Protein AF-A0A226NKE0-F1 (afdb_monomer)

Foldseek 3Di:
DDDPPDDDDDDCLDPDDQKDWAWADDDVQWTWTWMCNVAVLTFIWIARNVHRDPVPIGTQGDHDPAKRFPDWHAACLFKIWTWIQHVNFTWIWIAGNVRRHTDDTADDDGWDWPDKDGHNHHQKIWTWTDDPLFHIWIWIWRNVDPDTDIDGPDGDDDPPGDSVVDDDDD

Secondary structure (DSSP, 8-state):
-----S------S--S-SS-EEEEEEETTEEEEEE-TT-TT-EEEEEETTS--GGG-EEEEPPPSS-EEEEEEEETTTEEEEEEEETTEEEEEEEETTT--EEEEE---SSEEEEEE--TT-SEEEEEEE-SS-S-EEEEEETTSSS---EEEEE---TT--GGG-----

Sequence (170 aa):
MFDLAGILQWVKLIDNFEAEYEYVTNEGTVFTFKTNRHSPNYRLINIDFSDPEESKWKVLIPEHERDVLEWVACVRSNFLVLCYLHDVKNILQLHDLATGAHLKTFPLEVGSIVGYSGQKKDSEIFYQFTSFLSPGIIYHCDLTKEELEPRVFREVTVKGFDPSVYQTIQ

Radius of gyration: 19.08 Å; Cα contacts (8 Å, |Δi|>4): 334; chains: 1; bounding box: 60×36×52 Å

Structure (mmCIF, N/CA/C/O backbone):
data_AF-A0A226NKE0-F1
#
_entry.id   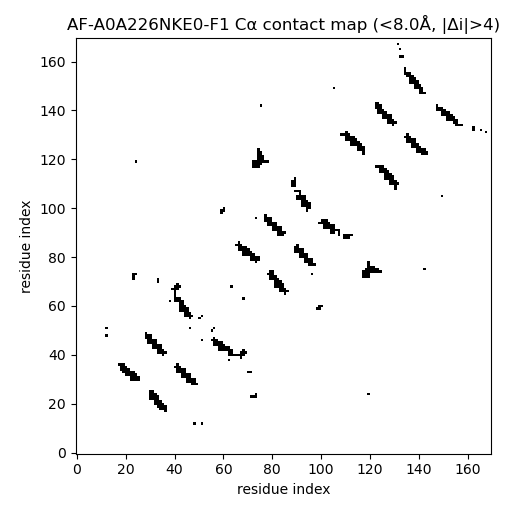AF-A0A226NKE0-F1
#
loop_
_atom_site.group_PDB
_atom_site.id
_atom_site.type_symbol
_atom_site.label_atom_id
_atom_site.label_alt_id
_atom_site.label_comp_id
_atom_site.label_asym_id
_atom_site.label_entity_id
_atom_site.label_seq_id
_atom_site.pdbx_PDB_ins_code
_atom_site.Cartn_x
_atom_site.Cartn_y
_atom_site.Cartn_z
_atom_site.occupancy
_atom_site.B_iso_or_equiv
_atom_site.auth_seq_id
_atom_site.auth_comp_id
_atom_site.auth_asym_id
_atom_site.auth_atom_id
_atom_site.pdbx_PDB_model_num
ATOM 1 N N . MET A 1 1 ? -30.993 -13.451 3.368 1.00 41.91 1 MET A N 1
ATOM 2 C CA . MET A 1 1 ? -31.351 -12.651 2.180 1.00 41.91 1 MET A CA 1
ATOM 3 C C . MET A 1 1 ? -31.879 -11.337 2.727 1.00 41.91 1 MET A C 1
ATOM 5 O O . MET A 1 1 ? -32.933 -11.356 3.343 1.00 41.91 1 MET A O 1
ATOM 9 N N . PHE A 1 2 ? -31.079 -10.270 2.692 1.00 49.91 2 PHE A N 1
ATOM 10 C CA . PHE A 1 2 ? -31.505 -8.971 3.219 1.00 49.91 2 PHE A CA 1
ATOM 11 C C . PHE A 1 2 ? -32.410 -8.319 2.177 1.00 49.91 2 PHE A C 1
ATOM 13 O O . PHE A 1 2 ? -31.993 -8.117 1.038 1.00 49.91 2 PHE A O 1
ATOM 20 N N . ASP A 1 3 ? -33.660 -8.090 2.557 1.00 54.66 3 ASP A N 1
ATOM 21 C CA . ASP A 1 3 ? -34.636 -7.363 1.758 1.00 54.66 3 ASP A CA 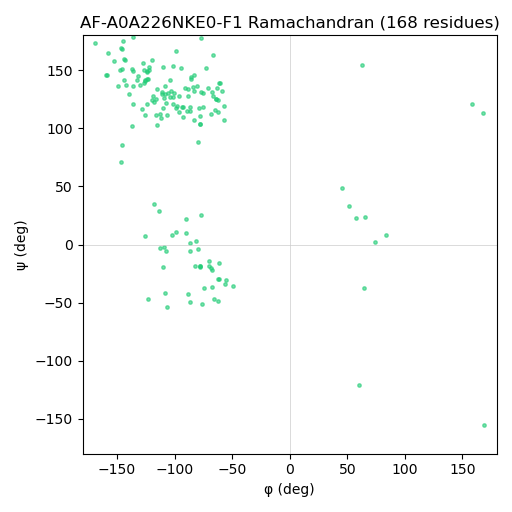1
ATOM 22 C C . ASP A 1 3 ? -34.206 -5.888 1.694 1.00 54.66 3 ASP A C 1
ATOM 24 O O . ASP A 1 3 ? -34.148 -5.205 2.716 1.00 54.66 3 ASP A O 1
ATOM 28 N N . LEU A 1 4 ? -33.814 -5.421 0.506 1.00 64.94 4 LEU A N 1
ATOM 29 C CA . LEU A 1 4 ? -33.332 -4.054 0.255 1.00 64.94 4 LEU A CA 1
ATOM 30 C C . LEU A 1 4 ? -34.479 -3.094 -0.124 1.00 64.94 4 LEU A C 1
ATOM 32 O O . LEU A 1 4 ? -34.242 -2.060 -0.743 1.00 64.94 4 LEU A O 1
ATOM 36 N N . ALA A 1 5 ? -35.728 -3.406 0.229 1.00 66.31 5 ALA A N 1
ATOM 37 C CA . ALA A 1 5 ? -36.909 -2.624 -0.148 1.00 66.31 5 ALA A CA 1
ATOM 38 C C . ALA A 1 5 ? -37.133 -1.313 0.655 1.00 66.31 5 ALA A C 1
ATOM 40 O O . ALA A 1 5 ? -38.261 -0.827 0.732 1.00 66.31 5 ALA A O 1
ATOM 41 N N . GLY A 1 6 ? -36.095 -0.695 1.235 1.00 71.50 6 GLY A N 1
ATOM 42 C CA . GLY A 1 6 ? -36.220 0.526 2.048 1.00 71.50 6 GLY A CA 1
ATOM 43 C C . GLY A 1 6 ? -35.031 1.484 1.938 1.00 71.50 6 GLY A C 1
ATOM 44 O O . GLY A 1 6 ? -33.987 1.147 1.383 1.00 71.50 6 GLY A O 1
ATOM 45 N N . ILE A 1 7 ? -35.185 2.699 2.479 1.00 78.56 7 ILE A N 1
ATOM 46 C CA . ILE A 1 7 ? -34.080 3.662 2.607 1.00 78.56 7 ILE A CA 1
ATOM 47 C C . ILE A 1 7 ? -33.021 3.041 3.524 1.00 78.56 7 ILE A C 1
ATOM 49 O O . ILE A 1 7 ? -33.331 2.659 4.653 1.00 78.56 7 ILE A O 1
ATOM 53 N N . LEU A 1 8 ? -31.778 2.948 3.044 1.00 78.56 8 LEU A N 1
ATOM 54 C CA . LEU A 1 8 ? -30.648 2.491 3.850 1.00 78.56 8 LEU A CA 1
ATOM 55 C C . LEU A 1 8 ? -30.520 3.383 5.093 1.00 78.56 8 LEU A C 1
ATOM 57 O O . LEU A 1 8 ? -30.342 4.597 4.984 1.00 78.56 8 LEU A O 1
ATOM 61 N N . GLN A 1 9 ? -30.641 2.783 6.277 1.00 83.75 9 GLN A N 1
ATOM 62 C CA . GLN A 1 9 ? -30.367 3.473 7.534 1.00 83.75 9 GLN A CA 1
ATOM 63 C C . GLN A 1 9 ? -28.852 3.543 7.729 1.00 83.75 9 GLN A C 1
ATOM 65 O O . GLN A 1 9 ? -28.210 2.548 8.057 1.00 83.75 9 GLN A O 1
ATOM 70 N N . TRP A 1 10 ? -28.282 4.721 7.490 1.00 83.81 10 TRP A N 1
ATOM 71 C CA . TRP A 1 10 ? -26.849 4.962 7.627 1.00 83.81 10 TRP A CA 1
ATOM 72 C C . TRP A 1 10 ? -26.493 5.379 9.052 1.00 83.81 10 TRP A C 1
ATOM 74 O O . TRP A 1 10 ? -27.115 6.280 9.616 1.00 83.81 10 TRP A O 1
ATOM 84 N N . VAL A 1 11 ? -25.438 4.778 9.601 1.00 86.00 11 VAL A N 1
ATOM 85 C CA . VAL A 1 11 ? -24.745 5.324 10.770 1.00 86.00 11 VAL A CA 1
ATOM 86 C C . VAL A 1 11 ? -23.703 6.307 10.259 1.00 86.00 11 VAL A C 1
ATOM 88 O O . VAL A 1 11 ? -22.767 5.933 9.553 1.00 86.00 11 VAL A O 1
ATOM 91 N N . LYS A 1 12 ? -23.886 7.580 10.591 1.00 90.12 12 LYS A N 1
ATOM 92 C CA . LYS A 1 12 ? -22.968 8.643 10.198 1.00 90.12 12 LYS A CA 1
ATOM 93 C C . LYS A 1 12 ? -21.752 8.662 11.123 1.00 90.12 12 LYS A C 1
ATOM 95 O O . LYS A 1 12 ? -21.769 9.343 12.141 1.00 90.12 12 LYS A O 1
ATOM 100 N N . LEU A 1 13 ? -20.723 7.888 10.779 1.00 91.62 13 LEU A N 1
ATOM 101 C CA . LEU A 1 13 ? -19.482 7.833 11.558 1.00 91.62 13 LEU A CA 1
ATOM 102 C C . LEU A 1 13 ? -18.775 9.196 11.593 1.00 91.62 13 LEU A C 1
ATOM 104 O O . LEU A 1 13 ? -18.408 9.677 12.657 1.00 91.62 13 LEU A O 1
ATOM 108 N N . ILE A 1 14 ? -18.631 9.814 10.419 1.00 93.06 14 ILE A N 1
ATOM 109 C CA . ILE A 1 14 ? -18.102 11.164 10.223 1.00 93.06 14 ILE A CA 1
ATOM 110 C C . ILE A 1 14 ? -19.168 11.952 9.455 1.00 93.06 14 ILE A C 1
ATOM 112 O O . ILE A 1 14 ? -19.558 11.542 8.364 1.00 93.06 14 ILE A O 1
ATOM 116 N N . ASP A 1 15 ? -19.659 13.057 10.022 1.00 94.31 15 ASP A N 1
ATOM 117 C CA . ASP A 1 15 ? -20.719 13.905 9.430 1.00 94.31 15 ASP A CA 1
ATOM 118 C C . ASP A 1 15 ? -20.214 15.335 9.155 1.00 94.31 15 ASP A C 1
ATOM 120 O O . ASP A 1 15 ? -20.934 16.315 9.335 1.00 94.31 15 ASP A O 1
ATOM 124 N N . ASN A 1 16 ? -18.938 15.467 8.778 1.00 94.69 16 ASN A N 1
ATOM 125 C CA . ASN A 1 16 ? -18.295 16.735 8.426 1.00 94.69 16 ASN A CA 1
ATOM 126 C C . ASN A 1 16 ? -17.267 16.549 7.289 1.00 94.69 16 ASN A C 1
ATOM 128 O O . ASN A 1 16 ? -17.007 15.429 6.856 1.00 94.69 16 ASN A O 1
ATOM 132 N N . PHE A 1 17 ? -16.692 17.655 6.804 1.00 95.94 17 PHE A N 1
ATOM 133 C CA . PHE A 1 17 ? -15.717 17.685 5.701 1.00 95.94 17 PHE A CA 1
ATOM 134 C C . PHE A 1 17 ? -14.317 18.130 6.156 1.00 95.94 17 PHE A C 1
ATOM 136 O O . PHE A 1 17 ? -13.585 18.762 5.400 1.00 95.94 17 PHE A O 1
ATOM 143 N N . GLU A 1 18 ? -13.951 17.872 7.412 1.00 96.50 18 GLU A N 1
ATOM 144 C CA . GLU A 1 18 ? -12.701 18.396 7.981 1.00 96.50 18 GLU A CA 1
ATOM 145 C C . GLU A 1 18 ? -11.450 17.620 7.540 1.00 96.50 18 GLU A C 1
ATOM 147 O O . GLU A 1 18 ? -10.337 18.123 7.690 1.00 96.50 18 GLU A O 1
ATOM 152 N N . ALA A 1 19 ? -11.617 16.392 7.043 1.00 97.75 19 ALA A N 1
ATOM 153 C CA . ALA A 1 19 ? -10.531 15.524 6.605 1.00 97.75 19 ALA A CA 1
ATOM 154 C C . ALA A 1 19 ? -11.029 14.462 5.615 1.00 97.75 19 ALA A C 1
ATOM 156 O O . ALA A 1 19 ? -12.227 14.200 5.499 1.00 97.75 19 ALA A O 1
ATOM 157 N N . GLU A 1 20 ? -10.086 13.828 4.929 1.00 98.25 20 GLU A N 1
ATOM 158 C CA . GLU A 1 20 ? -10.321 12.651 4.100 1.00 98.25 20 GLU A CA 1
ATOM 159 C C . GLU A 1 20 ? -10.250 11.368 4.938 1.00 98.25 20 GLU A C 1
ATOM 161 O O . GLU A 1 20 ? -9.425 11.255 5.849 1.00 98.25 20 GLU A O 1
ATOM 166 N N . TYR A 1 21 ? -11.094 10.390 4.605 1.00 98.19 21 TYR A N 1
ATOM 167 C CA . TYR A 1 21 ? -11.112 9.062 5.215 1.00 98.19 21 TYR A CA 1
ATOM 168 C C . TYR A 1 21 ? -11.282 8.010 4.118 1.00 98.19 21 TYR A C 1
ATOM 170 O O . TYR A 1 21 ? -12.382 7.797 3.609 1.00 98.19 21 TYR A O 1
ATOM 178 N N . GLU A 1 22 ? -10.189 7.350 3.752 1.00 98.38 22 GLU A N 1
ATOM 179 C CA . GLU A 1 22 ? -10.170 6.305 2.731 1.00 98.38 22 GLU A CA 1
ATOM 180 C C . GLU A 1 22 ? -10.137 4.928 3.406 1.00 98.38 22 GLU A C 1
ATOM 182 O O . GLU A 1 22 ? -9.239 4.635 4.200 1.00 98.38 22 GLU A O 1
ATOM 187 N N . TYR A 1 23 ? -11.140 4.089 3.131 1.00 98.44 23 TYR A N 1
ATOM 188 C CA . TYR A 1 23 ? -11.223 2.736 3.685 1.00 98.44 23 TYR A CA 1
ATOM 189 C C . TYR A 1 23 ? -10.118 1.840 3.120 1.00 98.44 23 TYR A C 1
ATOM 191 O O . TYR A 1 23 ? -9.964 1.738 1.906 1.00 98.44 23 TYR A O 1
ATOM 199 N N . VAL A 1 24 ? -9.416 1.130 4.007 1.00 98.62 24 VAL A N 1
ATOM 200 C CA . VAL A 1 24 ? -8.387 0.150 3.629 1.00 98.62 24 VAL A CA 1
ATOM 201 C C . VAL A 1 24 ? -8.884 -1.280 3.844 1.00 98.62 24 VAL A C 1
ATOM 203 O O . VAL A 1 24 ? -8.804 -2.118 2.947 1.00 98.62 24 VAL A O 1
ATOM 206 N N . THR A 1 25 ? -9.353 -1.591 5.056 1.00 98.69 25 THR A N 1
ATOM 207 C CA . THR A 1 25 ? -9.784 -2.939 5.467 1.00 98.69 25 THR A CA 1
ATOM 208 C C . THR A 1 25 ? -10.513 -2.886 6.812 1.00 98.69 25 THR A C 1
ATOM 210 O O . THR A 1 25 ? -10.550 -1.843 7.463 1.00 98.69 25 THR A O 1
ATOM 213 N N . ASN A 1 26 ? -11.081 -4.006 7.260 1.00 98.38 26 ASN A N 1
ATOM 214 C CA . ASN A 1 26 ? -11.575 -4.164 8.628 1.00 98.38 26 ASN A CA 1
ATOM 215 C C . ASN A 1 26 ? -11.429 -5.602 9.147 1.00 98.38 26 ASN A C 1
ATOM 217 O O . ASN A 1 26 ? -11.530 -6.559 8.377 1.00 98.38 26 ASN A O 1
ATOM 221 N N . GLU A 1 27 ? -11.250 -5.734 10.460 1.00 97.62 27 GLU A N 1
ATOM 222 C CA . GLU A 1 27 ? -11.351 -6.982 11.225 1.00 97.62 27 GLU A CA 1
ATOM 223 C C . GLU A 1 27 ? -12.529 -6.854 12.198 1.00 97.62 27 GLU A C 1
ATOM 225 O O . GLU A 1 27 ? -12.459 -6.147 13.204 1.00 97.62 27 GLU A O 1
ATOM 230 N N . GLY A 1 28 ? -13.659 -7.487 11.869 1.00 96.56 28 GLY A N 1
ATOM 231 C CA . GLY A 1 28 ? -14.900 -7.297 12.624 1.00 96.56 28 GLY A CA 1
ATOM 232 C C . GLY A 1 28 ? -15.349 -5.831 12.613 1.00 96.56 28 GLY A C 1
ATOM 233 O O . GLY A 1 28 ? -15.583 -5.266 11.543 1.00 96.56 28 GLY A O 1
ATOM 234 N N . THR A 1 29 ? -15.471 -5.227 13.798 1.00 97.25 29 THR A N 1
ATOM 235 C CA . THR A 1 29 ? -15.862 -3.818 13.987 1.00 97.25 29 THR A CA 1
ATOM 236 C C . THR A 1 29 ? -14.695 -2.840 13.920 1.00 97.25 29 THR A C 1
ATOM 238 O O . THR A 1 29 ? -14.936 -1.638 13.956 1.00 97.25 29 THR A O 1
ATOM 241 N N . VAL A 1 30 ? -13.450 -3.313 13.815 1.00 98.25 30 VAL A N 1
ATOM 242 C CA . VAL A 1 30 ? -12.267 -2.449 13.758 1.00 98.25 30 VAL A CA 1
ATOM 243 C C . VAL A 1 30 ? -11.924 -2.166 12.302 1.00 98.25 30 VAL A C 1
ATOM 245 O O . VAL A 1 30 ? -11.480 -3.057 11.579 1.00 98.25 30 VAL A O 1
ATOM 248 N N . PHE A 1 31 ? -12.141 -0.927 11.872 1.00 98.62 31 PHE A N 1
ATOM 249 C CA . PHE A 1 31 ? -11.906 -0.467 10.506 1.00 98.62 31 PHE A CA 1
ATOM 250 C C . PHE A 1 31 ? -10.620 0.349 10.429 1.00 98.62 31 PHE A C 1
ATOM 252 O O . PHE A 1 31 ? -10.421 1.271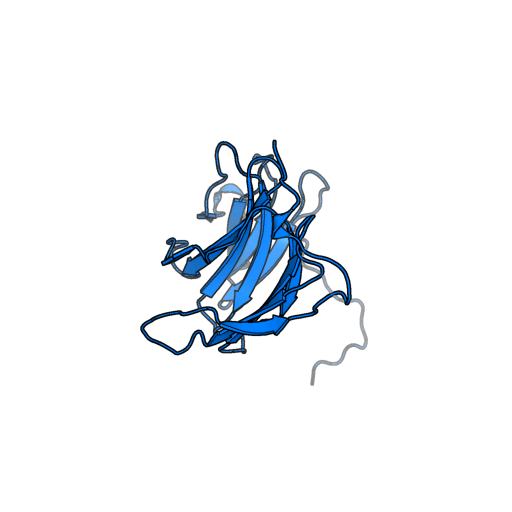 11.220 1.00 98.62 31 PHE A O 1
ATOM 259 N N . THR A 1 32 ? -9.780 0.037 9.446 1.00 98.81 32 THR A N 1
ATOM 260 C CA . THR A 1 32 ? 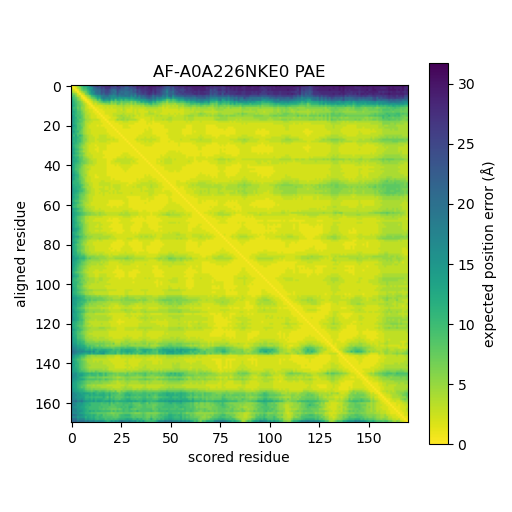-8.547 0.764 9.146 1.00 98.81 32 THR A CA 1
ATOM 261 C C . THR A 1 32 ? -8.798 1.773 8.031 1.00 98.81 32 THR A C 1
ATOM 263 O O . THR A 1 32 ? -9.276 1.407 6.952 1.00 98.81 32 THR A O 1
ATOM 266 N N . PHE A 1 33 ? -8.431 3.030 8.273 1.00 98.81 33 PHE A N 1
ATOM 267 C CA . PHE A 1 33 ? -8.560 4.129 7.319 1.00 98.81 33 PHE A CA 1
ATOM 268 C C . PHE A 1 33 ? -7.228 4.844 7.109 1.00 98.81 33 PHE A C 1
ATOM 270 O O . PHE A 1 33 ? -6.501 5.092 8.074 1.00 98.81 33 PHE A O 1
ATOM 277 N N . LYS A 1 34 ? -6.953 5.248 5.865 1.00 98.81 34 LYS A N 1
ATOM 278 C CA . LYS A 1 34 ? -5.981 6.305 5.568 1.00 98.81 34 LYS A CA 1
ATOM 279 C C . LYS A 1 34 ? -6.674 7.654 5.739 1.00 98.81 34 LYS A C 1
ATOM 281 O O . LYS A 1 34 ? -7.774 7.854 5.231 1.00 98.81 34 LYS A O 1
ATOM 286 N N . THR A 1 35 ? -6.045 8.578 6.456 1.00 98.75 35 THR A N 1
ATOM 287 C CA . THR A 1 35 ? -6.620 9.905 6.709 1.00 98.75 35 THR A CA 1
ATOM 288 C C . THR A 1 35 ? -5.554 10.988 6.776 1.00 98.75 35 THR A C 1
ATOM 290 O O . THR A 1 35 ? -4.431 10.719 7.203 1.00 98.75 35 THR A O 1
ATOM 293 N N . ASN A 1 36 ? -5.927 12.214 6.406 1.00 98.56 36 ASN A N 1
ATOM 294 C CA . ASN A 1 36 ? -5.139 13.428 6.638 1.00 98.56 36 ASN A CA 1
ATOM 295 C C . ASN A 1 36 ? -5.608 14.233 7.867 1.00 98.56 36 ASN A C 1
ATOM 297 O O . ASN A 1 36 ? -5.159 15.360 8.092 1.00 98.56 36 ASN A O 1
ATOM 301 N N . ARG A 1 37 ? -6.499 13.666 8.696 1.00 97.88 37 ARG A N 1
ATOM 302 C CA . ARG A 1 37 ? -6.984 14.287 9.935 1.00 97.88 37 ARG A CA 1
ATOM 303 C C . ARG A 1 37 ? -5.819 14.609 10.872 1.00 97.88 37 ARG A C 1
ATOM 305 O O . ARG A 1 37 ? -5.254 13.706 11.489 1.00 97.88 37 ARG A O 1
ATOM 312 N N . HIS A 1 38 ? -5.500 15.902 10.981 1.00 96.94 38 HIS A N 1
ATOM 313 C CA . HIS A 1 38 ? -4.346 16.437 11.718 1.00 96.94 38 HIS A CA 1
ATOM 314 C C . HIS A 1 38 ? -2.987 15.885 11.259 1.00 96.94 38 HIS A C 1
ATOM 316 O O . HIS A 1 38 ? -2.031 15.922 12.028 1.00 96.94 38 HIS A O 1
ATOM 322 N N . SER A 1 39 ? -2.916 15.398 10.017 1.00 98.06 39 SER A N 1
ATOM 323 C CA . SER A 1 39 ? -1.728 14.767 9.449 1.00 98.06 39 SER A CA 1
ATOM 324 C C . SER A 1 39 ? -1.606 15.063 7.951 1.00 98.06 39 SER A C 1
ATOM 326 O O . SER A 1 39 ? -2.114 14.280 7.146 1.00 98.06 39 SER A O 1
ATOM 328 N N . PRO A 1 40 ? -0.999 16.193 7.541 1.00 98.06 40 PRO A N 1
ATOM 329 C CA . PRO A 1 40 ? -0.876 16.566 6.128 1.00 98.06 40 PRO A CA 1
ATOM 330 C C . PRO A 1 40 ? -0.205 15.506 5.234 1.00 98.06 40 PRO A C 1
ATOM 332 O O . PRO A 1 40 ? -0.573 15.398 4.066 1.00 98.06 40 PRO A O 1
ATOM 335 N N . ASN A 1 41 ? 0.716 14.699 5.765 1.00 98.62 41 ASN A N 1
ATOM 336 C CA . ASN A 1 41 ? 1.386 13.611 5.041 1.00 98.62 41 ASN A CA 1
ATOM 337 C C . ASN A 1 41 ? 0.650 12.262 5.138 1.00 98.62 41 ASN A C 1
ATOM 339 O O . ASN A 1 41 ? 1.168 11.241 4.687 1.00 98.62 41 ASN A O 1
ATOM 343 N N . TYR A 1 42 ? -0.578 12.273 5.664 1.00 98.81 42 TYR A N 1
ATOM 344 C CA . TYR A 1 42 ? -1.444 11.122 5.911 1.00 98.81 42 TYR A CA 1
ATOM 345 C C . TYR A 1 42 ? -0.887 10.114 6.929 1.00 98.81 42 TYR A C 1
ATOM 347 O O . TYR A 1 42 ? 0.310 9.981 7.170 1.00 98.81 42 TYR A O 1
ATOM 355 N N . ARG A 1 43 ? -1.805 9.381 7.556 1.00 98.75 43 ARG A N 1
ATOM 356 C CA . ARG A 1 43 ? -1.518 8.294 8.501 1.00 98.75 43 ARG A CA 1
ATOM 357 C C . ARG A 1 43 ? -2.563 7.191 8.382 1.00 98.75 43 ARG A C 1
ATOM 359 O O . ARG A 1 43 ? -3.624 7.415 7.793 1.00 98.75 43 ARG A O 1
ATOM 366 N N . LEU A 1 44 ? -2.301 6.035 8.992 1.00 98.81 44 LEU A N 1
ATOM 367 C CA . LEU A 1 44 ? -3.316 4.999 9.184 1.00 98.81 44 LEU A CA 1
ATOM 368 C C . LEU A 1 44 ? -3.866 5.023 10.604 1.00 98.81 44 LEU A C 1
ATOM 370 O O . LEU A 1 44 ? -3.114 4.986 11.580 1.00 98.81 44 LEU A O 1
ATOM 374 N N . ILE A 1 45 ? -5.190 5.018 10.708 1.00 98.75 45 ILE A N 1
ATOM 375 C CA . ILE A 1 45 ? -5.914 4.915 11.973 1.00 98.75 45 ILE A CA 1
ATOM 376 C C . ILE A 1 45 ? -6.851 3.712 11.966 1.00 98.75 45 ILE A C 1
ATOM 378 O O . ILE A 1 45 ? -7.351 3.307 10.920 1.00 98.75 45 ILE A O 1
ATOM 382 N N . ASN A 1 46 ? -7.116 3.183 13.153 1.00 98.69 46 ASN A N 1
ATOM 383 C CA . ASN A 1 46 ? -8.152 2.203 13.420 1.00 98.69 46 ASN A CA 1
ATOM 384 C C . ASN A 1 46 ? -9.289 2.862 14.206 1.00 98.69 46 ASN A C 1
ATOM 386 O O . ASN A 1 46 ? -9.050 3.487 15.244 1.00 98.69 46 ASN A O 1
ATOM 390 N N . ILE A 1 47 ? -10.516 2.671 13.726 1.00 98.38 47 ILE A N 1
ATOM 391 C CA . ILE A 1 47 ? -11.756 3.107 14.370 1.00 98.38 47 ILE A CA 1
ATOM 392 C C . ILE A 1 47 ? -12.583 1.861 14.680 1.00 98.38 47 ILE A C 1
ATOM 394 O O . ILE A 1 47 ? -12.894 1.087 13.775 1.00 98.38 47 ILE A O 1
ATOM 398 N N . ASP A 1 48 ? -12.942 1.659 15.946 1.00 97.94 48 ASP A N 1
ATOM 399 C CA . ASP A 1 48 ? -13.881 0.606 16.330 1.00 97.94 48 ASP A CA 1
ATOM 400 C C . ASP A 1 48 ? -15.312 1.133 16.213 1.00 97.94 48 ASP A C 1
ATOM 402 O O . ASP A 1 48 ? -15.696 2.077 16.893 1.00 97.94 48 ASP A O 1
ATOM 406 N N . PHE A 1 49 ? -16.126 0.530 15.353 1.00 96.12 49 PHE A N 1
ATOM 407 C CA . PHE A 1 49 ? -17.508 0.966 15.137 1.00 96.12 49 PHE A CA 1
ATOM 408 C C . PHE A 1 49 ? -18.420 0.663 16.332 1.00 96.12 49 PHE A C 1
ATOM 410 O O . PHE A 1 49 ? -19.515 1.217 16.411 1.00 96.12 49 PHE A O 1
ATOM 417 N N . SER A 1 50 ? -17.983 -0.189 17.265 1.00 95.44 50 SER A N 1
ATOM 418 C CA . SER A 1 50 ? -18.661 -0.367 18.551 1.00 95.44 50 SER A CA 1
ATOM 419 C C . SER A 1 50 ? -18.367 0.765 19.544 1.00 95.44 50 SER A C 1
ATOM 421 O O . SER A 1 50 ? -19.149 0.963 20.473 1.00 95.44 50 SER A O 1
ATOM 423 N N . ASP A 1 51 ? -17.290 1.528 19.327 1.00 95.19 51 ASP A N 1
ATOM 424 C CA . ASP A 1 51 ? -16.889 2.659 20.163 1.00 95.19 51 ASP A CA 1
ATOM 425 C C . ASP A 1 51 ? -16.224 3.784 19.329 1.00 95.19 51 ASP A C 1
ATOM 427 O O . ASP A 1 51 ? -15.005 3.983 19.383 1.00 95.19 51 ASP A O 1
ATOM 431 N N . PRO A 1 52 ? -17.009 4.503 18.501 1.00 95.56 52 PRO A N 1
ATOM 432 C CA . PRO A 1 52 ? -16.493 5.299 17.383 1.00 95.56 52 PRO A CA 1
ATOM 433 C C . PRO A 1 52 ? -15.946 6.686 17.755 1.00 95.56 52 PRO A C 1
ATOM 435 O O . PRO A 1 52 ? -15.574 7.449 16.860 1.00 95.56 52 PRO A O 1
ATOM 438 N N . GLU A 1 53 ? -15.921 7.054 19.036 1.00 95.56 53 GLU A N 1
ATOM 439 C CA . GLU A 1 53 ? -15.488 8.383 19.484 1.00 95.56 53 GLU A CA 1
ATOM 440 C C . GLU A 1 53 ? -14.043 8.692 19.043 1.00 95.56 53 GLU A C 1
ATOM 442 O O . GLU A 1 53 ? -13.139 7.882 19.248 1.00 95.56 53 GLU A O 1
ATOM 447 N N . GLU A 1 54 ? -13.801 9.884 18.474 1.00 92.81 54 GLU A N 1
ATOM 448 C CA . GLU A 1 54 ? -12.484 10.289 17.930 1.00 92.81 54 GLU A CA 1
ATOM 449 C C . GLU A 1 54 ? -11.351 10.191 18.962 1.00 92.81 54 GLU A C 1
ATOM 451 O O . GLU A 1 54 ? -10.235 9.789 18.636 1.00 92.81 54 GLU A O 1
ATOM 456 N N . SER A 1 55 ? -11.649 10.460 20.235 1.00 95.62 55 SER A N 1
ATOM 457 C CA . SER A 1 55 ? -10.705 10.331 21.354 1.00 95.62 55 SER A CA 1
ATOM 458 C C . SER A 1 55 ? -10.188 8.903 21.577 1.00 95.62 55 SER A C 1
ATOM 460 O O . SER A 1 55 ? -9.194 8.722 22.282 1.00 95.62 55 SER A O 1
ATOM 462 N N . LYS A 1 56 ? -10.847 7.893 20.997 1.00 97.12 56 LYS A N 1
ATOM 463 C CA . LYS A 1 56 ? -10.526 6.466 21.140 1.00 97.12 56 LYS A CA 1
ATOM 464 C C . LYS A 1 56 ? -9.906 5.861 19.888 1.00 97.12 56 LYS A C 1
ATOM 466 O O . LYS A 1 56 ? -9.490 4.699 19.917 1.00 97.12 56 LYS A O 1
ATOM 471 N N . TRP A 1 57 ? -9.828 6.624 18.799 1.0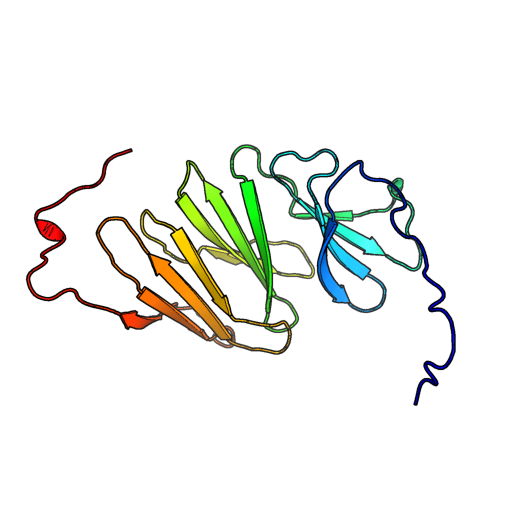0 97.75 57 TRP A N 1
ATOM 472 C CA . TRP A 1 57 ? -9.181 6.169 17.577 1.00 97.75 57 TRP A CA 1
ATOM 473 C C . TRP A 1 57 ? -7.716 5.850 17.847 1.00 97.75 57 TRP A C 1
ATOM 475 O O . TRP A 1 57 ? -7.013 6.567 18.562 1.00 97.75 57 TRP A O 1
ATOM 485 N N . LYS A 1 58 ? -7.240 4.756 17.258 1.00 98.44 58 LYS A N 1
ATOM 486 C CA . LYS A 1 58 ? -5.865 4.295 17.448 1.00 98.44 58 LYS A CA 1
ATOM 487 C C . LYS A 1 58 ? -5.060 4.584 16.201 1.00 98.44 58 LYS A C 1
ATOM 489 O O . LYS A 1 58 ? -5.475 4.224 15.107 1.00 98.44 58 LYS A O 1
ATOM 494 N N . VAL A 1 59 ? -3.892 5.189 16.359 1.00 98.62 59 VAL A N 1
ATOM 495 C CA . VAL A 1 59 ? -2.938 5.328 15.256 1.00 98.62 59 VAL A CA 1
ATOM 496 C C . VAL A 1 59 ? -2.271 3.972 15.033 1.00 98.62 59 VAL A C 1
ATOM 498 O O . VAL A 1 59 ? -1.632 3.454 15.945 1.00 98.62 59 VAL A O 1
ATOM 501 N N . LEU A 1 60 ? -2.456 3.393 13.845 1.00 98.69 60 LEU A N 1
ATOM 502 C CA . LEU A 1 60 ? -1.830 2.130 13.446 1.00 98.69 60 LEU A CA 1
ATOM 503 C C . LEU A 1 60 ? -0.447 2.380 12.841 1.00 98.69 60 LEU A C 1
ATOM 505 O O . LEU A 1 60 ? 0.528 1.759 13.245 1.00 98.69 60 LEU A O 1
ATOM 509 N N . ILE A 1 61 ? -0.368 3.313 11.892 1.00 98.75 61 ILE A N 1
ATOM 510 C CA . ILE A 1 61 ? 0.891 3.778 11.305 1.00 98.75 61 ILE A CA 1
ATOM 511 C C . ILE A 1 61 ? 0.877 5.301 11.404 1.00 98.75 61 ILE A C 1
ATOM 513 O O . ILE A 1 61 ? -0.033 5.917 10.840 1.00 98.75 61 ILE A O 1
ATOM 517 N N . PRO A 1 62 ? 1.810 5.913 12.157 1.00 98.62 62 PRO A N 1
ATOM 518 C CA . PRO A 1 62 ? 1.850 7.356 12.324 1.00 98.62 62 PRO A CA 1
ATOM 519 C C . PRO A 1 62 ? 2.201 8.061 11.015 1.00 98.62 62 PRO A C 1
ATOM 521 O O . PRO A 1 62 ? 2.710 7.462 10.069 1.00 98.62 62 PRO A O 1
ATOM 524 N N . GLU A 1 63 ? 1.922 9.357 10.989 1.00 98.75 63 GLU A N 1
ATOM 525 C CA . GLU A 1 63 ? 2.367 10.233 9.915 1.00 98.75 63 GLU A CA 1
ATOM 526 C C . GLU A 1 63 ? 3.897 10.257 9.842 1.00 98.75 63 GLU A C 1
ATOM 528 O O . GLU A 1 63 ? 4.575 10.313 10.871 1.00 98.75 63 GLU A O 1
ATOM 533 N N . HIS A 1 64 ? 4.434 10.229 8.625 1.00 98.25 64 HIS A N 1
ATOM 534 C CA . HIS A 1 64 ? 5.864 10.369 8.400 1.00 98.25 64 HIS A CA 1
ATOM 535 C C . HIS A 1 64 ? 6.253 11.856 8.312 1.00 98.25 64 HIS A C 1
ATOM 537 O O . HIS A 1 64 ? 5.536 12.667 7.727 1.00 98.25 64 HIS A O 1
ATOM 543 N N . GLU A 1 65 ? 7.415 12.229 8.859 1.00 97.56 65 GLU A N 1
ATOM 544 C CA . GLU A 1 65 ? 7.845 13.638 8.951 1.00 97.56 65 GLU A CA 1
ATOM 545 C C . GLU A 1 65 ? 8.021 14.316 7.582 1.00 97.56 65 GLU A C 1
ATOM 547 O O . GLU A 1 65 ? 7.843 15.525 7.449 1.00 97.56 65 GLU A O 1
ATOM 552 N N . ARG A 1 66 ? 8.386 13.528 6.564 1.00 97.56 66 ARG A N 1
ATOM 553 C CA . ARG A 1 66 ? 8.738 14.013 5.220 1.00 97.56 66 ARG A CA 1
ATOM 554 C C . ARG A 1 66 ? 7.899 13.409 4.089 1.00 97.56 66 ARG A C 1
ATOM 556 O O . ARG A 1 66 ? 7.446 14.138 3.215 1.00 97.56 66 ARG A O 1
ATOM 563 N N . ASP A 1 67 ? 7.730 12.094 4.107 1.00 98.38 67 ASP A N 1
ATOM 564 C CA . ASP A 1 67 ? 7.125 11.332 3.016 1.00 98.38 67 ASP A CA 1
ATOM 565 C C . ASP A 1 67 ? 5.597 11.321 3.100 1.00 98.38 67 ASP A C 1
ATOM 567 O O . ASP A 1 67 ? 5.028 11.082 4.163 1.00 98.38 67 ASP A O 1
ATOM 571 N N . VAL A 1 68 ? 4.930 11.524 1.965 1.00 98.62 68 VAL A N 1
ATOM 572 C CA . VAL A 1 68 ? 3.462 11.516 1.883 1.00 98.62 68 VAL A CA 1
ATOM 573 C C . VAL A 1 68 ? 2.975 10.093 1.632 1.00 98.62 68 VAL A C 1
ATOM 575 O O . VAL A 1 68 ? 3.421 9.459 0.678 1.00 98.62 68 VAL A O 1
ATOM 578 N N . LEU A 1 69 ? 2.046 9.585 2.442 1.00 98.81 69 LEU A N 1
ATOM 579 C CA . LEU A 1 69 ? 1.391 8.299 2.192 1.00 98.81 69 LEU A CA 1
ATOM 580 C C . LEU A 1 69 ? 0.312 8.460 1.109 1.00 98.81 69 LEU A C 1
ATOM 582 O O . LEU A 1 69 ? -0.775 8.973 1.375 1.00 98.81 69 LEU A O 1
ATOM 586 N N . GLU A 1 70 ? 0.601 8.016 -0.115 1.00 98.38 70 GLU A N 1
ATOM 587 C CA . GLU A 1 70 ? -0.290 8.200 -1.267 1.00 98.38 70 GLU A CA 1
ATOM 588 C C . GLU A 1 70 ? -1.472 7.232 -1.236 1.00 98.38 70 GLU A C 1
ATOM 590 O O . GLU A 1 70 ? -2.627 7.650 -1.331 1.00 98.38 70 GLU A O 1
ATOM 595 N N . TRP A 1 71 ? -1.206 5.938 -1.065 1.00 98.62 71 TRP A N 1
ATOM 596 C CA . TRP A 1 71 ? -2.245 4.910 -1.031 1.00 98.62 71 TRP A CA 1
ATOM 597 C C . TRP A 1 71 ? -1.826 3.703 -0.198 1.00 98.62 71 TRP A C 1
ATOM 599 O O . TRP A 1 71 ? -0.638 3.445 0.020 1.00 98.62 71 TRP A O 1
ATOM 609 N N . VAL A 1 72 ? -2.833 2.959 0.265 1.00 98.75 72 VAL A N 1
ATOM 610 C CA . VAL A 1 72 ? -2.662 1.740 1.061 1.00 98.75 72 VAL A CA 1
ATOM 611 C C . VAL A 1 72 ? -3.612 0.662 0.569 1.00 98.75 72 VAL A C 1
ATOM 613 O O . VAL A 1 72 ? -4.792 0.921 0.358 1.00 98.75 72 VAL A O 1
ATOM 616 N N . ALA A 1 73 ? -3.112 -0.562 0.441 1.00 98.69 73 ALA A N 1
ATOM 617 C CA . ALA A 1 73 ? -3.922 -1.728 0.125 1.00 98.69 73 ALA A CA 1
ATOM 618 C C . ALA A 1 73 ? -3.710 -2.840 1.152 1.00 98.69 73 ALA A C 1
ATOM 620 O O . ALA A 1 73 ? -2.589 -3.094 1.585 1.00 98.69 73 ALA A O 1
ATOM 621 N N . CYS A 1 74 ? -4.783 -3.540 1.518 1.00 98.75 74 CYS A N 1
ATOM 622 C CA . CYS A 1 74 ? -4.690 -4.758 2.317 1.00 98.75 74 CYS A CA 1
ATOM 623 C C . CYS A 1 74 ? -4.578 -5.986 1.406 1.00 98.75 74 CYS A C 1
ATOM 625 O O . CYS A 1 74 ? -5.335 -6.116 0.444 1.00 98.75 74 CYS A O 1
ATOM 627 N N . VAL A 1 75 ? -3.660 -6.897 1.730 1.00 98.62 75 VAL A N 1
ATOM 628 C CA . VAL A 1 75 ? -3.390 -8.132 0.983 1.00 98.62 75 VAL A CA 1
ATOM 629 C C . VAL A 1 75 ? -3.027 -9.270 1.937 1.00 98.62 75 VAL A C 1
ATOM 631 O O . VAL A 1 75 ? -2.662 -9.029 3.087 1.00 98.62 75 VAL A O 1
ATOM 634 N N . ARG A 1 76 ? -3.157 -10.524 1.492 1.00 97.50 76 ARG A N 1
ATOM 635 C CA . ARG A 1 76 ? -2.822 -11.734 2.264 1.00 97.50 76 ARG A CA 1
ATOM 636 C C . ARG A 1 76 ? -3.460 -11.767 3.661 1.00 97.50 76 ARG A C 1
ATOM 638 O O . ARG A 1 76 ? -2.907 -12.320 4.597 1.00 97.50 76 ARG A O 1
ATOM 645 N N . SER A 1 77 ? -4.652 -11.198 3.798 1.00 97.31 77 SER A N 1
ATOM 646 C CA . SER A 1 77 ? -5.461 -11.038 5.015 1.00 97.31 77 SER A CA 1
ATOM 647 C C . SER A 1 77 ? -4.855 -10.149 6.100 1.00 97.31 77 SER A C 1
ATOM 649 O O . SER A 1 77 ? -5.597 -9.400 6.726 1.00 97.31 77 SER A O 1
ATOM 651 N N . ASN A 1 78 ? -3.542 -10.200 6.307 1.00 97.44 78 ASN A N 1
ATOM 652 C CA . ASN A 1 78 ? -2.849 -9.572 7.425 1.00 97.44 78 ASN A CA 1
ATOM 653 C C . ASN A 1 78 ? -1.698 -8.645 7.010 1.00 97.44 78 ASN A C 1
ATOM 655 O O . ASN A 1 78 ? -0.980 -8.172 7.885 1.00 97.44 78 ASN A O 1
ATOM 659 N N . PHE A 1 79 ? -1.510 -8.369 5.719 1.00 98.44 79 PHE A N 1
ATOM 660 C CA . PHE A 1 79 ? -0.505 -7.419 5.259 1.00 98.44 79 PHE A CA 1
ATOM 661 C C . PHE A 1 79 ? -1.126 -6.145 4.700 1.00 98.44 79 PHE A C 1
ATOM 663 O O . PHE A 1 79 ? -2.244 -6.128 4.174 1.00 98.44 79 PHE A O 1
ATOM 670 N N . LEU A 1 80 ? -0.350 -5.075 4.804 1.00 98.81 80 LEU A N 1
ATOM 671 C CA . LEU A 1 80 ? -0.605 -3.779 4.210 1.00 98.81 80 LEU A CA 1
ATOM 672 C C . LEU A 1 80 ? 0.531 -3.447 3.245 1.00 98.81 80 LEU A C 1
ATOM 674 O O . LEU A 1 80 ? 1.700 -3.493 3.619 1.00 98.81 80 LEU A O 1
ATOM 678 N N . VAL A 1 81 ? 0.187 -3.098 2.012 1.00 98.81 81 VAL A N 1
ATOM 679 C CA . VAL A 1 81 ? 1.112 -2.506 1.045 1.00 98.81 81 VAL A CA 1
ATOM 680 C C . VAL A 1 81 ? 0.897 -1.001 1.072 1.00 98.81 81 VAL A C 1
ATOM 682 O O . VAL A 1 81 ? -0.214 -0.537 0.819 1.00 98.81 81 VAL A O 1
ATOM 685 N N . LEU A 1 82 ? 1.943 -0.254 1.412 1.00 98.81 82 LEU A N 1
ATOM 686 C CA . LEU A 1 82 ? 1.934 1.202 1.501 1.00 98.81 82 LEU A CA 1
ATOM 687 C C . LEU A 1 82 ? 2.797 1.778 0.383 1.00 98.81 82 LEU A C 1
ATOM 689 O O . LEU A 1 82 ? 3.941 1.354 0.205 1.00 98.81 82 LEU A O 1
ATOM 693 N N . CYS A 1 83 ? 2.269 2.762 -0.337 1.00 98.69 83 CYS A N 1
ATOM 694 C CA . CYS A 1 83 ? 3.042 3.555 -1.283 1.00 98.69 83 CYS A CA 1
ATOM 695 C C . CYS A 1 83 ? 3.219 4.966 -0.747 1.00 98.69 83 CYS A C 1
ATOM 697 O O . CYS A 1 83 ? 2.249 5.700 -0.558 1.00 98.69 83 CYS A O 1
ATOM 699 N N . TYR A 1 84 ? 4.473 5.326 -0.516 1.00 98.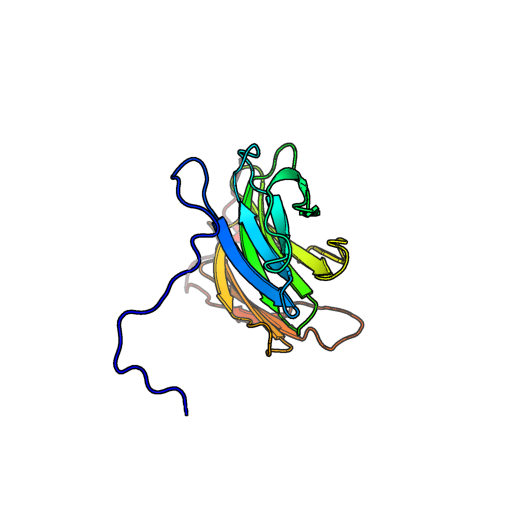75 84 TYR A N 1
ATOM 700 C CA . TYR A 1 84 ? 4.878 6.660 -0.112 1.00 98.75 84 TYR A CA 1
ATOM 701 C C . TYR A 1 84 ? 5.444 7.437 -1.300 1.00 98.75 84 TYR A C 1
ATOM 703 O O . TYR A 1 84 ? 6.010 6.852 -2.227 1.00 98.75 84 TYR A O 1
ATOM 711 N N . LEU A 1 85 ? 5.347 8.761 -1.232 1.00 98.38 85 LEU A N 1
ATOM 712 C CA . LEU A 1 85 ? 6.040 9.702 -2.099 1.00 98.38 85 LEU A CA 1
ATOM 713 C C . LEU A 1 85 ? 7.174 10.369 -1.314 1.00 98.38 85 LEU A C 1
ATOM 715 O O . LEU A 1 85 ? 6.930 11.171 -0.413 1.00 98.38 85 LEU A O 1
ATOM 719 N N . HIS A 1 86 ? 8.412 10.053 -1.682 1.00 97.38 86 HIS A N 1
ATOM 720 C CA . HIS A 1 86 ? 9.630 10.635 -1.123 1.00 97.38 86 HIS A CA 1
ATOM 721 C C . HIS A 1 86 ? 10.329 11.464 -2.194 1.00 97.38 86 HIS A C 1
ATOM 723 O O . HIS A 1 86 ? 10.804 10.908 -3.184 1.00 97.38 86 HIS A O 1
ATOM 729 N N . ASP A 1 87 ? 10.374 12.788 -2.030 1.00 95.00 87 ASP A N 1
ATOM 730 C CA . ASP A 1 87 ? 10.963 13.707 -3.013 1.00 95.00 87 ASP A CA 1
ATOM 731 C C . ASP A 1 87 ? 10.512 13.380 -4.459 1.00 95.00 87 ASP A C 1
ATOM 733 O O . ASP A 1 87 ? 11.324 13.260 -5.372 1.00 95.00 87 ASP A O 1
ATOM 737 N N . VAL A 1 88 ? 9.202 13.198 -4.675 1.00 93.06 88 VAL A N 1
ATOM 738 C CA . VAL A 1 88 ? 8.591 12.882 -5.990 1.00 93.06 88 VAL A CA 1
ATOM 739 C C . VAL A 1 88 ? 8.994 11.502 -6.561 1.00 93.06 88 VAL A C 1
ATOM 741 O O . VAL A 1 88 ? 8.922 11.260 -7.763 1.00 93.06 88 VAL A O 1
ATOM 744 N N . LYS A 1 89 ? 9.401 10.558 -5.705 1.00 94.88 89 LYS A N 1
ATOM 745 C CA . LYS A 1 89 ? 9.678 9.155 -6.064 1.00 94.88 89 LYS A CA 1
ATOM 746 C C . LYS A 1 89 ? 8.846 8.219 -5.211 1.00 94.88 89 LYS A C 1
ATOM 748 O O . LYS A 1 89 ? 8.685 8.467 -4.016 1.00 94.88 89 LYS A O 1
ATOM 753 N N . ASN A 1 90 ? 8.363 7.124 -5.792 1.00 97.81 90 ASN A N 1
ATOM 754 C CA . ASN A 1 90 ? 7.617 6.153 -5.004 1.00 97.81 90 ASN A CA 1
ATOM 755 C C . ASN A 1 90 ? 8.518 5.210 -4.203 1.00 97.81 90 ASN A C 1
ATOM 757 O O . ASN A 1 90 ? 9.485 4.656 -4.721 1.00 97.81 90 ASN A O 1
ATOM 761 N N . ILE A 1 91 ? 8.137 4.990 -2.945 1.00 98.00 91 ILE A N 1
ATOM 762 C CA . ILE A 1 91 ? 8.670 3.945 -2.072 1.00 98.00 91 ILE A CA 1
ATOM 763 C C . ILE A 1 91 ? 7.524 2.989 -1.757 1.00 98.00 91 ILE A C 1
ATOM 765 O O . ILE A 1 91 ? 6.486 3.412 -1.252 1.00 98.00 91 ILE A O 1
ATOM 769 N N . LEU A 1 92 ? 7.718 1.698 -2.028 1.00 98.38 92 LEU A N 1
ATOM 770 C CA . LEU A 1 92 ? 6.717 0.669 -1.766 1.00 98.38 92 LEU A CA 1
ATOM 771 C C . LEU A 1 92 ? 7.140 -0.188 -0.573 1.00 98.38 92 LEU A C 1
ATOM 773 O O . LEU A 1 92 ? 8.207 -0.806 -0.581 1.00 98.38 92 LEU A O 1
ATOM 777 N N . GLN A 1 93 ? 6.303 -0.226 0.457 1.00 98.56 93 GLN A N 1
ATOM 778 C CA . GLN A 1 93 ? 6.575 -0.908 1.718 1.00 98.56 93 GLN A CA 1
ATOM 779 C C . GLN A 1 93 ? 5.502 -1.953 2.016 1.00 98.56 93 GLN A C 1
ATOM 781 O O . GLN A 1 93 ? 4.342 -1.803 1.637 1.00 98.56 93 GLN A O 1
ATOM 786 N N . LEU A 1 94 ? 5.897 -3.010 2.717 1.00 98.62 94 LEU A N 1
ATOM 787 C CA . LEU A 1 94 ? 5.022 -4.031 3.269 1.00 98.62 94 LEU A CA 1
ATOM 788 C C . LEU A 1 94 ? 5.025 -3.909 4.791 1.00 98.62 94 LEU A C 1
ATOM 790 O O . LEU A 1 94 ? 6.094 -3.881 5.405 1.00 98.62 94 LEU A O 1
ATOM 794 N N . HIS A 1 95 ? 3.840 -3.861 5.385 1.00 98.75 95 HIS A N 1
ATOM 795 C CA . HIS A 1 95 ? 3.622 -3.760 6.823 1.00 98.75 95 HIS A CA 1
ATOM 796 C C . HIS A 1 95 ? 2.681 -4.858 7.318 1.00 98.75 95 HIS A C 1
ATOM 798 O O . HIS A 1 95 ? 1.853 -5.376 6.567 1.00 98.75 95 HIS A O 1
ATOM 804 N N . ASP A 1 96 ? 2.789 -5.188 8.599 1.00 98.44 96 ASP A N 1
ATOM 805 C CA . ASP A 1 96 ? 1.830 -6.037 9.300 1.00 98.44 96 ASP A CA 1
ATOM 806 C C . ASP A 1 96 ? 0.560 -5.242 9.655 1.00 98.44 96 ASP A C 1
ATOM 808 O O . ASP A 1 96 ? 0.636 -4.143 10.203 1.00 98.44 96 ASP A O 1
ATOM 812 N N . LEU A 1 97 ? -0.620 -5.794 9.360 1.00 98.44 97 LEU A N 1
ATOM 813 C CA . LEU A 1 97 ? -1.911 -5.141 9.607 1.00 98.44 97 LEU A CA 1
ATOM 814 C C . LEU A 1 97 ? -2.221 -4.997 11.101 1.00 98.44 97 LEU A C 1
ATOM 816 O O . LEU A 1 97 ? -2.837 -4.015 11.507 1.00 98.44 97 LEU A O 1
ATOM 820 N N . ALA A 1 98 ? -1.837 -5.977 11.921 1.00 97.94 98 ALA A N 1
ATOM 821 C CA . ALA A 1 98 ? -2.209 -5.995 13.332 1.00 97.94 98 ALA A CA 1
ATOM 822 C C . ALA A 1 98 ? -1.405 -4.974 14.150 1.00 97.94 98 ALA A C 1
ATOM 824 O O . ALA A 1 98 ? -1.934 -4.357 15.075 1.00 97.94 98 ALA A O 1
ATOM 825 N N . THR A 1 99 ? -0.130 -4.805 13.810 1.00 98.19 99 THR A N 1
ATOM 826 C CA . THR A 1 99 ? 0.835 -4.003 14.572 1.00 98.19 99 THR A CA 1
ATOM 827 C C . THR A 1 99 ? 1.257 -2.718 13.869 1.00 98.19 99 THR A C 1
ATOM 829 O O . THR A 1 99 ? 1.791 -1.829 14.526 1.00 98.19 99 THR A O 1
ATOM 832 N N . GLY A 1 100 ? 1.063 -2.614 12.551 1.00 98.44 100 GLY A N 1
ATOM 833 C CA . GLY A 1 100 ? 1.611 -1.532 11.729 1.00 98.44 100 GLY A CA 1
ATOM 834 C C . GLY A 1 100 ? 3.118 -1.658 11.475 1.00 98.44 100 GLY A C 1
ATOM 835 O O . GLY A 1 100 ? 3.706 -0.788 10.828 1.00 98.44 100 GLY A O 1
ATOM 836 N N . ALA A 1 101 ? 3.762 -2.724 11.966 1.00 98.50 101 ALA A N 1
ATOM 837 C CA . ALA A 1 101 ? 5.205 -2.898 11.875 1.00 98.50 101 ALA A CA 1
ATOM 838 C C . ALA A 1 101 ? 5.667 -2.999 10.418 1.00 98.50 101 ALA A C 1
ATOM 840 O O . ALA A 1 101 ? 5.083 -3.733 9.621 1.00 98.50 101 ALA A O 1
ATOM 841 N N . HIS A 1 102 ? 6.741 -2.283 10.086 1.00 98.50 102 HIS A N 1
ATOM 842 C CA . HIS A 1 102 ? 7.418 -2.407 8.797 1.00 98.50 102 HIS A CA 1
ATOM 843 C C . HIS A 1 102 ? 8.067 -3.789 8.679 1.00 98.50 102 HIS A C 1
ATOM 845 O O . HIS A 1 102 ? 8.800 -4.216 9.570 1.00 98.50 102 HIS A O 1
ATOM 851 N N . LEU A 1 103 ? 7.780 -4.489 7.583 1.00 97.69 103 LEU A N 1
ATOM 852 C CA . LEU A 1 103 ? 8.293 -5.832 7.308 1.00 97.69 103 LEU A CA 1
ATOM 853 C C . LEU A 1 103 ? 9.336 -5.818 6.192 1.00 97.69 103 LEU A C 1
ATOM 855 O O . LEU A 1 103 ? 10.339 -6.526 6.265 1.00 97.69 103 LEU A O 1
ATOM 859 N N . LYS A 1 104 ? 9.087 -5.047 5.126 1.00 97.19 104 LYS A N 1
ATOM 860 C CA . LYS A 1 104 ? 9.959 -5.005 3.949 1.00 97.19 104 LYS A CA 1
ATOM 861 C C . LYS A 1 104 ? 9.756 -3.723 3.153 1.00 97.19 104 LYS A C 1
ATOM 863 O O . LYS A 1 104 ? 8.637 -3.254 3.002 1.00 97.19 104 LYS A O 1
ATOM 868 N N . THR A 1 105 ? 10.828 -3.217 2.555 1.00 97.88 105 THR A N 1
ATOM 869 C CA . THR A 1 105 ? 10.750 -2.250 1.451 1.00 97.88 105 THR A CA 1
ATOM 870 C C . THR A 1 105 ? 11.057 -2.978 0.148 1.00 97.88 105 THR A C 1
ATOM 872 O O . THR A 1 105 ? 12.069 -3.679 0.056 1.00 97.88 105 THR A O 1
ATOM 875 N N . PHE A 1 106 ? 10.180 -2.862 -0.848 1.00 96.75 106 PHE A N 1
ATOM 876 C CA . PHE A 1 106 ? 10.439 -3.419 -2.172 1.00 96.75 106 PHE A CA 1
ATOM 877 C C . PHE A 1 106 ? 11.451 -2.526 -2.901 1.00 96.75 106 PHE A C 1
ATOM 879 O O . PHE A 1 106 ? 11.273 -1.306 -2.916 1.00 96.75 106 PHE A O 1
ATOM 886 N N . PRO A 1 107 ? 12.522 -3.094 -3.485 1.00 94.25 107 PRO A N 1
ATOM 887 C CA . PRO A 1 107 ? 13.491 -2.308 -4.232 1.00 94.25 107 PRO A CA 1
ATOM 888 C C . PRO A 1 107 ? 12.815 -1.696 -5.459 1.00 94.25 107 PRO A C 1
ATOM 890 O O . PRO A 1 107 ? 12.228 -2.410 -6.273 1.00 94.25 107 PRO A O 1
ATOM 893 N N . LEU A 1 108 ? 12.911 -0.375 -5.577 1.00 92.44 108 LEU A N 1
ATOM 894 C CA . LEU A 1 108 ? 12.438 0.401 -6.715 1.00 92.44 108 LEU A CA 1
ATOM 895 C C . LEU A 1 108 ? 13.534 1.373 -7.138 1.00 92.44 108 LEU A C 1
ATOM 897 O O . LEU A 1 108 ? 14.236 1.943 -6.300 1.00 92.44 108 LEU A O 1
ATOM 901 N N . GLU A 1 109 ? 13.671 1.562 -8.445 1.00 90.75 109 GLU A N 1
ATOM 902 C CA . GLU A 1 109 ? 14.479 2.648 -8.990 1.00 90.75 109 GLU A CA 1
ATOM 903 C C . GLU A 1 109 ? 13.728 3.984 -8.882 1.00 90.75 109 GLU A C 1
ATOM 905 O O . GLU A 1 109 ? 12.573 4.055 -8.460 1.00 90.75 109 GLU A O 1
ATOM 910 N N . VAL A 1 110 ? 14.378 5.071 -9.299 1.00 91.69 110 VAL A N 1
ATOM 911 C CA . VAL A 1 110 ? 13.731 6.382 -9.410 1.00 91.69 110 VAL A CA 1
ATOM 912 C C . VAL A 1 110 ? 12.596 6.312 -10.432 1.00 91.69 110 VAL A C 1
ATOM 914 O O . VAL A 1 110 ? 12.839 6.136 -11.625 1.00 91.69 110 VAL A O 1
ATOM 917 N N . GLY A 1 111 ? 11.361 6.483 -9.972 1.00 94.25 111 GLY A N 1
ATOM 918 C CA . GLY A 1 111 ? 10.182 6.450 -10.828 1.00 94.25 111 GLY A CA 1
ATOM 919 C C . GLY A 1 111 ? 8.886 6.394 -10.031 1.00 94.25 111 GLY A C 1
ATOM 920 O O . GLY A 1 111 ? 8.833 6.810 -8.868 1.00 94.25 111 GLY A O 1
ATOM 921 N N . SER A 1 112 ? 7.851 5.866 -10.675 1.00 96.94 112 SER A N 1
ATOM 922 C CA . SER A 1 112 ? 6.486 5.855 -10.157 1.00 96.94 112 SER A CA 1
ATOM 923 C C . SER A 1 112 ? 5.848 4.474 -10.257 1.00 96.94 112 SER A C 1
ATOM 925 O O . SER A 1 112 ? 6.052 3.747 -11.233 1.00 96.94 112 SER A O 1
ATOM 927 N N . ILE A 1 113 ? 5.022 4.140 -9.268 1.00 97.62 113 ILE A N 1
ATOM 928 C CA . ILE A 1 113 ? 4.079 3.027 -9.322 1.00 97.62 113 ILE A CA 1
ATOM 929 C C . ILE A 1 113 ? 2.773 3.553 -9.911 1.00 97.62 113 ILE A C 1
ATOM 931 O O . ILE A 1 113 ? 2.102 4.391 -9.321 1.00 97.62 113 ILE A O 1
ATOM 935 N N . VAL A 1 114 ? 2.415 3.055 -11.091 1.00 96.62 114 VAL A N 1
ATOM 936 C CA . VAL A 1 114 ? 1.244 3.518 -11.860 1.00 96.62 114 VAL A CA 1
ATOM 937 C C . VAL A 1 114 ? 0.104 2.502 -11.890 1.00 96.62 114 VAL A C 1
ATOM 939 O O . VAL A 1 114 ? -0.958 2.769 -12.445 1.00 96.62 114 VAL A O 1
ATOM 942 N N . GLY A 1 115 ? 0.308 1.333 -11.285 1.00 96.44 115 GLY A N 1
ATOM 943 C CA . GLY A 1 115 ? -0.710 0.301 -11.149 1.00 96.44 115 GLY A CA 1
ATOM 944 C C . GLY A 1 115 ? -0.364 -0.670 -10.030 1.00 96.44 115 GLY A C 1
ATOM 945 O O . GLY A 1 115 ? 0.806 -0.972 -9.803 1.00 96.44 115 GLY A O 1
ATOM 946 N N . TYR A 1 116 ? -1.389 -1.171 -9.350 1.00 98.44 116 TYR A N 1
ATOM 947 C CA . TYR A 1 116 ? -1.272 -2.168 -8.292 1.00 98.44 116 TYR A CA 1
ATOM 948 C C . TYR A 1 116 ? -2.472 -3.116 -8.349 1.00 98.44 116 TYR A C 1
ATOM 950 O O . TYR A 1 116 ? -3.604 -2.690 -8.586 1.00 98.44 116 TYR A O 1
ATOM 958 N N . SER A 1 117 ? -2.233 -4.401 -8.104 1.00 98.31 117 SER A N 1
ATOM 959 C CA . SER A 1 117 ? -3.289 -5.376 -7.860 1.00 98.31 117 SER A CA 1
ATOM 960 C C . SER A 1 117 ? -2.884 -6.334 -6.749 1.00 98.31 117 SER A C 1
ATOM 962 O O . SER A 1 117 ? -1.821 -6.950 -6.810 1.00 98.31 117 SER A O 1
ATOM 964 N N . GLY A 1 118 ? -3.774 -6.487 -5.780 1.00 97.88 118 GLY A N 1
ATOM 965 C CA . GLY A 1 118 ? -3.658 -7.421 -4.671 1.00 97.88 118 GLY A CA 1
ATOM 966 C C . GLY A 1 118 ? -4.714 -7.065 -3.640 1.00 97.88 118 GLY A C 1
ATOM 967 O O . GLY A 1 118 ? -4.680 -5.975 -3.070 1.00 97.88 118 GLY A O 1
ATOM 968 N N . GLN A 1 119 ? -5.695 -7.941 -3.458 1.00 98.06 119 GLN A N 1
ATOM 969 C CA . GLN A 1 119 ? -6.783 -7.748 -2.506 1.00 98.06 119 GLN A CA 1
ATOM 970 C C . GLN A 1 119 ? -6.511 -8.521 -1.223 1.00 98.06 119 GLN A C 1
ATOM 972 O O . GLN A 1 119 ? -5.717 -9.456 -1.194 1.00 98.06 119 GLN A O 1
ATOM 977 N N . LYS A 1 120 ? -7.269 -8.214 -0.168 1.00 98.19 120 LYS A N 1
ATOM 978 C CA . LYS A 1 120 ? -7.157 -8.874 1.139 1.00 98.19 120 LYS A CA 1
ATOM 979 C C . LYS A 1 120 ? -7.153 -10.405 1.059 1.00 98.19 120 LYS A C 1
ATOM 981 O O . LYS A 1 120 ? -6.469 -11.056 1.834 1.00 98.19 120 LYS A O 1
ATOM 986 N N . LYS A 1 121 ? -7.904 -10.994 0.132 1.00 98.12 121 LYS A N 1
ATOM 987 C CA . LYS A 1 121 ? -7.982 -12.453 -0.055 1.00 98.12 121 LYS A CA 1
ATOM 988 C C . LYS A 1 121 ? -6.831 -13.044 -0.882 1.00 98.12 121 LYS A C 1
ATOM 990 O O . LYS A 1 121 ? -6.635 -14.254 -0.843 1.00 98.12 121 LYS A O 1
ATOM 995 N N . ASP A 1 122 ? -6.122 -12.216 -1.642 1.00 98.38 122 ASP A N 1
ATOM 996 C CA . ASP A 1 122 ? -5.078 -12.655 -2.560 1.00 98.38 122 ASP A CA 1
ATOM 997 C C . ASP A 1 122 ? -3.769 -12.850 -1.792 1.00 98.38 122 ASP A C 1
ATOM 999 O O . ASP A 1 122 ? -3.476 -12.142 -0.826 1.00 98.38 122 ASP A O 1
ATOM 1003 N N . SER A 1 123 ? -2.972 -13.827 -2.213 1.00 97.94 123 SER A N 1
ATOM 1004 C CA . SER A 1 123 ? -1.699 -14.172 -1.575 1.00 97.94 123 SER A CA 1
ATOM 1005 C C . SER A 1 123 ? -0.480 -13.654 -2.335 1.00 97.94 123 SER A C 1
ATOM 1007 O O . SER A 1 123 ? 0.649 -14.011 -2.013 1.00 97.94 123 SER A O 1
ATOM 1009 N N . GLU A 1 124 ? -0.705 -12.841 -3.356 1.00 98.19 124 GLU A N 1
ATOM 1010 C CA . GLU A 1 124 ? 0.306 -12.303 -4.253 1.00 98.19 124 GLU A CA 1
ATOM 1011 C C . GLU A 1 124 ? -0.059 -10.872 -4.638 1.00 98.19 124 GLU A C 1
ATOM 1013 O O . GLU A 1 124 ? -1.219 -10.463 -4.543 1.00 98.19 124 GLU A O 1
ATOM 1018 N N . ILE A 1 125 ? 0.946 -10.115 -5.065 1.00 98.56 125 ILE A N 1
ATOM 1019 C CA . ILE A 1 125 ? 0.768 -8.757 -5.570 1.00 98.56 125 ILE A CA 1
ATOM 1020 C C . ILE A 1 125 ? 1.408 -8.610 -6.938 1.00 98.56 125 ILE A C 1
ATOM 1022 O O . ILE A 1 125 ? 2.436 -9.223 -7.235 1.00 98.56 125 ILE A O 1
ATOM 1026 N N . PHE A 1 126 ? 0.825 -7.721 -7.732 1.00 98.56 126 PHE A N 1
ATOM 1027 C CA . PHE A 1 126 ? 1.453 -7.173 -8.921 1.00 98.56 126 PHE A CA 1
ATOM 1028 C C . PHE A 1 126 ? 1.495 -5.658 -8.806 1.00 98.56 126 PHE A C 1
ATOM 1030 O O . PHE A 1 126 ? 0.544 -5.040 -8.324 1.00 98.56 126 PHE A O 1
ATOM 1037 N N . TYR A 1 127 ? 2.581 -5.056 -9.270 1.00 98.31 127 TYR A N 1
ATOM 1038 C CA . TYR A 1 127 ? 2.696 -3.606 -9.353 1.00 98.31 127 TYR A CA 1
ATOM 1039 C C . TYR A 1 127 ? 3.438 -3.197 -10.620 1.00 98.31 127 TYR A C 1
ATOM 1041 O O . TYR A 1 127 ? 4.424 -3.819 -11.017 1.00 98.31 127 TYR A O 1
ATOM 1049 N N . GLN A 1 128 ? 2.929 -2.160 -11.277 1.00 97.50 128 GLN A N 1
ATOM 1050 C CA . GLN A 1 128 ? 3.492 -1.610 -12.499 1.00 97.50 128 GLN A CA 1
ATOM 1051 C C . GLN A 1 128 ? 4.335 -0.386 -12.159 1.00 97.50 128 GLN A C 1
ATOM 1053 O O . GLN A 1 128 ? 3.816 0.618 -11.675 1.00 97.50 128 GLN A O 1
ATOM 1058 N N . PHE A 1 129 ? 5.624 -0.473 -12.455 1.00 96.12 129 PHE A N 1
ATOM 1059 C CA . PHE A 1 129 ? 6.597 0.594 -12.295 1.00 96.12 129 PHE A CA 1
ATOM 1060 C C . PHE A 1 129 ? 6.939 1.220 -13.649 1.00 96.12 129 PHE A C 1
ATOM 1062 O O . PHE A 1 129 ? 7.078 0.511 -14.647 1.00 96.12 129 PHE A O 1
ATOM 1069 N N . THR A 1 130 ? 7.116 2.536 -13.680 1.00 94.50 130 THR A N 1
ATOM 1070 C CA . THR A 1 130 ? 7.629 3.276 -14.839 1.00 94.50 130 THR A CA 1
ATOM 1071 C C . THR A 1 130 ? 8.650 4.311 -14.384 1.00 94.50 130 THR A C 1
ATOM 1073 O O . THR A 1 130 ? 8.542 4.864 -13.290 1.00 94.50 130 THR A O 1
ATOM 1076 N N . SER A 1 131 ? 9.623 4.614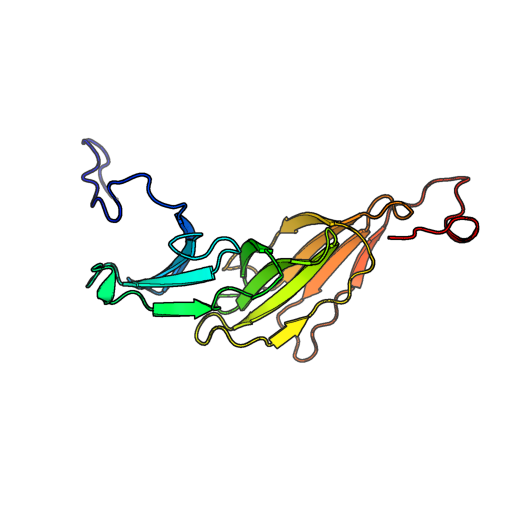 -15.239 1.00 93.31 131 SER A N 1
ATOM 1077 C CA . SER A 1 131 ? 10.587 5.697 -15.022 1.00 93.31 131 SER A CA 1
ATOM 1078 C C . SER A 1 131 ? 10.782 6.503 -16.308 1.00 93.31 131 SER A C 1
ATOM 1080 O O . SER A 1 131 ? 10.199 6.186 -17.344 1.00 93.31 131 SER A O 1
ATOM 1082 N N . PHE A 1 132 ? 11.615 7.544 -16.266 1.00 90.69 132 PHE A N 1
ATOM 1083 C CA . PHE A 1 132 ? 11.950 8.330 -17.459 1.00 90.69 132 PHE A CA 1
ATOM 1084 C C . PHE A 1 132 ? 12.634 7.505 -18.557 1.00 90.69 132 PHE A C 1
ATOM 1086 O O . PHE A 1 132 ? 12.496 7.827 -19.735 1.00 90.69 132 PHE A O 1
ATOM 1093 N N . LEU A 1 133 ? 13.371 6.457 -18.176 1.00 89.62 133 LEU A N 1
ATOM 1094 C CA . LEU A 1 133 ? 14.151 5.616 -19.088 1.00 89.62 133 LEU A CA 1
ATOM 1095 C C . LEU A 1 133 ? 13.604 4.182 -19.190 1.00 89.62 133 LEU A C 1
ATOM 1097 O O . LEU A 1 133 ? 14.105 3.401 -19.994 1.00 89.62 133 LEU A O 1
ATOM 1101 N N . SER A 1 134 ? 12.560 3.842 -18.429 1.00 85.69 134 SER A N 1
ATOM 1102 C CA . SER A 1 134 ? 11.947 2.511 -18.419 1.00 85.69 134 SER A CA 1
ATOM 1103 C C . SER A 1 134 ? 10.443 2.634 -18.703 1.00 85.69 134 SER A C 1
ATOM 1105 O O . SER A 1 134 ? 9.711 3.144 -17.854 1.00 85.69 134 SER A O 1
ATOM 1107 N N . PRO A 1 135 ? 9.952 2.162 -19.869 1.00 85.25 135 PRO A N 1
ATOM 1108 C CA . PRO A 1 135 ? 8.580 2.399 -20.342 1.00 85.25 135 PRO A CA 1
ATOM 1109 C C . PRO A 1 135 ? 7.494 1.690 -19.516 1.00 85.25 135 PRO A C 1
ATOM 1111 O O . PRO A 1 135 ? 6.324 2.054 -19.600 1.00 85.25 135 PRO A O 1
ATOM 1114 N N . GLY A 1 136 ? 7.851 0.645 -18.767 1.00 91.38 136 GLY A N 1
ATOM 1115 C CA . GLY A 1 136 ? 6.921 -0.086 -17.914 1.00 91.38 136 GLY A CA 1
ATOM 1116 C C . GLY A 1 136 ? 7.408 -1.494 -17.582 1.00 91.38 136 GLY A C 1
ATOM 1117 O O . GLY A 1 136 ? 7.574 -2.325 -18.479 1.00 91.38 136 GLY A O 1
ATOM 1118 N N . ILE A 1 137 ? 7.576 -1.771 -16.291 1.00 95.50 137 ILE A N 1
ATOM 1119 C CA . ILE A 1 137 ? 7.888 -3.097 -15.752 1.00 95.50 137 ILE A CA 1
ATOM 1120 C C . ILE A 1 137 ? 6.763 -3.491 -14.800 1.00 95.50 137 ILE A C 1
ATOM 1122 O O . ILE A 1 137 ? 6.447 -2.764 -13.862 1.00 95.50 137 ILE A O 1
ATOM 1126 N N . ILE A 1 138 ? 6.142 -4.640 -15.043 1.00 97.50 138 ILE A N 1
ATOM 1127 C CA . ILE A 1 138 ? 5.216 -5.262 -14.102 1.00 97.50 138 ILE A CA 1
ATOM 1128 C C . ILE A 1 138 ? 6.028 -6.228 -13.255 1.00 97.50 138 ILE A C 1
ATOM 1130 O O . ILE A 1 138 ? 6.586 -7.197 -13.776 1.00 97.50 138 ILE A O 1
ATOM 1134 N N . TYR A 1 139 ? 6.064 -5.973 -11.956 1.00 98.06 139 TYR A N 1
ATOM 1135 C CA . TYR A 1 139 ? 6.613 -6.888 -10.972 1.00 98.06 139 TYR A CA 1
ATOM 1136 C C . TYR A 1 139 ? 5.509 -7.753 -10.376 1.00 98.06 139 TYR A C 1
ATOM 1138 O O . TYR A 1 139 ? 4.355 -7.336 -10.281 1.00 98.06 139 TYR A O 1
ATOM 1146 N N . HIS A 1 140 ? 5.892 -8.949 -9.954 1.00 98.38 140 HIS A N 1
ATOM 1147 C CA . HIS A 1 140 ? 5.075 -9.907 -9.223 1.00 98.38 140 HIS A CA 1
ATOM 1148 C C . HIS A 1 140 ? 5.804 -10.314 -7.948 1.00 98.38 140 HIS A C 1
ATOM 1150 O O . HIS A 1 140 ? 7.017 -10.525 -7.972 1.00 98.38 140 HIS A O 1
ATOM 1156 N N . CYS A 1 141 ? 5.083 -10.436 -6.838 1.00 98.25 141 CYS A N 1
ATOM 1157 C CA . CYS A 1 141 ? 5.624 -10.996 -5.607 1.00 98.25 141 CYS A CA 1
ATOM 1158 C C . CYS A 1 141 ? 4.614 -11.958 -4.979 1.00 98.25 141 CYS A C 1
ATOM 1160 O O . CYS A 1 141 ? 3.493 -11.566 -4.648 1.00 98.25 141 CYS A O 1
ATOM 1162 N N . ASP A 1 142 ? 5.028 -13.214 -4.804 1.00 97.81 142 ASP A N 1
ATOM 1163 C CA . ASP A 1 142 ? 4.291 -14.214 -4.034 1.00 97.81 142 ASP A CA 1
ATOM 1164 C C . ASP A 1 142 ? 4.528 -13.957 -2.544 1.00 97.81 142 ASP A C 1
ATOM 1166 O O . ASP A 1 142 ? 5.629 -14.159 -2.024 1.00 97.81 142 ASP A O 1
ATOM 1170 N N . LEU A 1 143 ? 3.482 -13.508 -1.851 1.00 97.62 143 LEU A N 1
ATOM 1171 C CA . LEU A 1 143 ? 3.574 -13.153 -0.446 1.00 97.62 143 LEU A CA 1
ATOM 1172 C C . LEU A 1 143 ? 3.531 -14.371 0.470 1.00 97.62 143 LEU A C 1
ATOM 1174 O O . LEU A 1 143 ? 3.676 -14.181 1.667 1.00 97.62 143 LEU A O 1
ATOM 1178 N N . THR A 1 144 ? 3.340 -15.599 -0.029 1.00 96.00 144 THR A N 1
ATOM 1179 C CA . THR A 1 144 ? 3.309 -16.824 0.793 1.00 96.00 144 THR A CA 1
ATOM 1180 C C . THR A 1 144 ? 4.684 -17.322 1.221 1.00 96.00 144 THR A C 1
ATOM 1182 O O . THR A 1 144 ? 4.777 -18.104 2.170 1.00 96.00 144 THR A O 1
ATOM 1185 N N . LYS A 1 145 ? 5.737 -16.875 0.533 1.00 94.75 145 LYS A N 1
ATOM 1186 C CA . LYS A 1 145 ? 7.120 -17.295 0.764 1.00 94.75 145 LYS A CA 1
ATOM 1187 C C . LYS A 1 145 ? 7.680 -16.701 2.056 1.00 94.75 145 LYS A C 1
ATOM 1189 O O . LYS A 1 145 ? 7.270 -15.626 2.485 1.00 94.75 145 LYS A O 1
ATOM 1194 N N . GLU A 1 146 ? 8.629 -17.412 2.662 1.00 89.62 146 GLU A N 1
ATOM 1195 C CA . GLU A 1 146 ? 9.404 -16.890 3.797 1.00 89.62 146 GLU A CA 1
ATOM 1196 C C . GLU A 1 146 ? 10.270 -15.708 3.354 1.00 89.62 146 GLU A C 1
ATOM 1198 O O . GLU A 1 146 ? 10.252 -14.648 3.975 1.00 89.62 146 GLU A O 1
ATOM 1203 N N . GLU A 1 147 ? 10.971 -15.872 2.231 1.00 92.50 147 GLU A N 1
ATOM 1204 C CA . GLU A 1 147 ? 11.717 -14.801 1.589 1.00 92.50 147 GLU A CA 1
ATOM 1205 C C . GLU A 1 147 ? 10.884 -14.174 0.470 1.00 92.50 147 GLU A C 1
ATOM 1207 O O . GLU A 1 147 ? 10.550 -14.807 -0.534 1.00 92.50 147 GLU A O 1
ATOM 1212 N N . LEU A 1 148 ? 10.522 -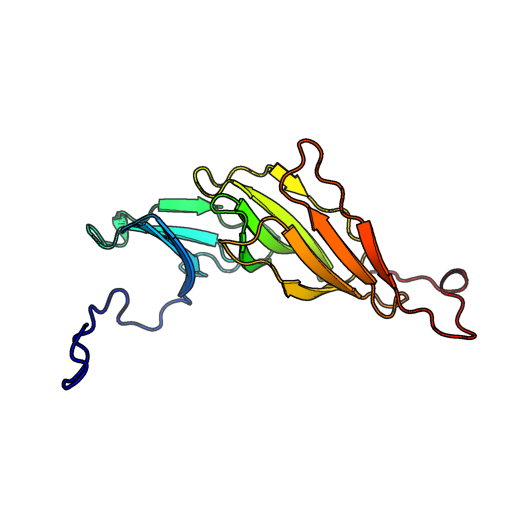12.909 0.668 1.00 94.88 148 LEU A N 1
ATOM 1213 C CA . LEU A 1 148 ? 9.746 -12.141 -0.296 1.00 94.88 148 LEU A CA 1
ATOM 1214 C C . LEU A 1 148 ? 10.669 -11.558 -1.364 1.00 94.88 148 LEU A C 1
ATOM 1216 O O . LEU A 1 148 ? 11.396 -10.592 -1.109 1.00 94.88 148 LEU A O 1
ATOM 1220 N N . GLU A 1 149 ? 10.604 -12.116 -2.567 1.00 94.56 149 GLU A N 1
ATOM 1221 C CA . GLU A 1 149 ? 11.369 -11.664 -3.729 1.00 94.56 149 GLU A CA 1
ATOM 1222 C C . GLU A 1 149 ? 10.427 -11.148 -4.824 1.00 94.56 149 GLU A C 1
ATOM 1224 O O . GLU A 1 149 ? 9.705 -11.945 -5.431 1.00 94.56 149 GLU A O 1
ATOM 1229 N N . PRO A 1 150 ? 10.407 -9.837 -5.116 1.00 95.56 150 PRO A N 1
ATOM 1230 C CA . PRO A 1 150 ? 9.718 -9.342 -6.297 1.00 95.56 150 PRO A CA 1
ATOM 1231 C C . PRO A 1 150 ? 10.481 -9.739 -7.565 1.00 95.56 150 PRO A C 1
ATOM 1233 O O . PRO A 1 150 ? 11.700 -9.592 -7.648 1.00 95.56 150 PRO A O 1
ATOM 1236 N N . ARG A 1 151 ? 9.759 -10.223 -8.575 1.00 96.69 151 ARG A N 1
ATOM 1237 C CA . ARG A 1 151 ? 10.315 -10.671 -9.858 1.00 96.69 151 ARG A CA 1
ATOM 1238 C C . ARG A 1 151 ? 9.653 -9.933 -11.006 1.00 96.69 151 ARG A C 1
ATOM 1240 O O . ARG A 1 151 ? 8.476 -9.591 -10.931 1.00 96.69 151 ARG A O 1
ATOM 1247 N N . VAL A 1 152 ? 10.401 -9.709 -12.082 1.00 96.81 152 VAL A N 1
ATOM 1248 C CA . VAL A 1 152 ? 9.836 -9.162 -13.318 1.00 96.81 152 VAL A CA 1
ATOM 1249 C C . VAL A 1 152 ? 8.855 -10.182 -13.891 1.00 96.81 152 VAL A C 1
ATOM 1251 O O . VAL A 1 152 ? 9.240 -11.288 -14.262 1.00 96.81 152 VAL A O 1
ATOM 1254 N N . PHE A 1 153 ? 7.581 -9.807 -13.948 1.00 97.00 153 PHE A N 1
ATOM 1255 C CA . PHE A 1 153 ? 6.526 -10.591 -14.581 1.00 97.00 153 PHE A CA 1
ATOM 1256 C C . PHE A 1 153 ? 6.403 -10.248 -16.064 1.00 97.00 153 PHE A C 1
ATOM 1258 O O . PHE A 1 153 ? 6.256 -11.128 -16.912 1.00 97.00 153 PHE A O 1
ATOM 1265 N N . ARG A 1 154 ? 6.475 -8.953 -16.386 1.00 95.19 154 ARG A N 1
ATOM 1266 C CA . ARG A 1 154 ? 6.451 -8.461 -17.761 1.00 95.19 154 ARG A CA 1
ATOM 1267 C C . ARG A 1 154 ? 7.268 -7.190 -17.879 1.00 95.19 154 ARG A C 1
ATOM 1269 O O . ARG A 1 154 ? 7.114 -6.279 -17.076 1.00 95.19 154 ARG A O 1
ATOM 1276 N N . GLU A 1 155 ? 8.055 -7.104 -18.935 1.00 93.00 155 GLU A N 1
ATOM 1277 C CA . GLU A 1 155 ? 8.841 -5.924 -19.267 1.00 93.00 155 GLU A CA 1
ATOM 1278 C C . GLU A 1 155 ? 8.599 -5.552 -20.726 1.00 93.00 155 GLU A C 1
ATOM 1280 O O . GLU A 1 155 ? 8.503 -6.419 -21.601 1.00 93.00 155 GLU A O 1
ATOM 1285 N N . VAL A 1 156 ? 8.439 -4.256 -20.983 1.00 87.19 156 VAL A N 1
ATOM 1286 C CA . VAL A 1 156 ? 8.308 -3.719 -22.336 1.00 87.19 156 VAL A CA 1
ATOM 1287 C C . VAL A 1 156 ? 9.644 -3.122 -22.749 1.00 87.19 156 VAL A C 1
ATOM 1289 O O . VAL A 1 156 ? 10.179 -2.261 -22.060 1.00 87.19 156 VAL A O 1
ATOM 1292 N N . THR A 1 157 ? 10.161 -3.532 -23.905 1.00 87.44 157 THR A N 1
ATOM 1293 C CA . THR A 1 157 ? 11.368 -2.944 -24.493 1.00 87.44 157 THR A CA 1
ATOM 1294 C C . THR A 1 157 ? 11.009 -2.102 -25.713 1.00 87.44 157 THR A C 1
ATOM 1296 O O . THR A 1 157 ? 10.185 -2.488 -26.546 1.00 87.44 157 THR A O 1
ATOM 1299 N N . VAL A 1 158 ? 11.617 -0.920 -25.824 1.00 88.38 158 VAL A N 1
ATOM 1300 C CA . VAL A 1 158 ? 11.421 -0.027 -26.971 1.00 88.38 158 VAL A CA 1
ATOM 1301 C C . VAL A 1 158 ? 12.510 -0.303 -27.998 1.00 88.38 158 VAL A C 1
ATOM 1303 O O . VAL A 1 158 ? 13.700 -0.133 -27.740 1.00 88.38 158 VAL A O 1
ATOM 1306 N N . LYS A 1 159 ? 12.109 -0.732 -29.197 1.00 90.56 159 LYS A N 1
ATOM 1307 C CA . LYS A 1 159 ? 13.055 -1.011 -30.280 1.00 90.56 159 LYS A CA 1
ATOM 1308 C C . LYS A 1 159 ? 13.780 0.273 -30.695 1.00 90.56 159 LYS A C 1
ATOM 1310 O O . LYS A 1 159 ? 13.139 1.238 -31.096 1.00 90.56 159 LYS A O 1
ATOM 1315 N N . GLY A 1 160 ? 15.112 0.238 -30.676 1.00 91.25 160 GLY A N 1
ATOM 1316 C CA . GLY A 1 160 ? 15.957 1.366 -31.082 1.00 91.25 160 GLY A CA 1
ATOM 1317 C C . GLY A 1 160 ? 16.194 2.412 -29.991 1.00 91.25 160 GLY A C 1
ATOM 1318 O O . GLY A 1 160 ? 16.766 3.454 -30.288 1.00 91.25 160 GLY A O 1
ATOM 1319 N N . PHE A 1 161 ? 15.778 2.141 -28.753 1.00 90.88 161 PHE A N 1
ATOM 1320 C CA . PHE A 1 161 ? 16.074 2.977 -27.597 1.00 90.88 161 PHE A CA 1
ATOM 1321 C C . PHE A 1 161 ? 17.065 2.255 -26.679 1.00 90.88 161 PHE A C 1
ATOM 1323 O O . PHE A 1 161 ? 16.829 1.113 -26.290 1.00 90.88 161 PHE A O 1
ATOM 1330 N N . ASP A 1 162 ? 18.169 2.923 -26.356 1.00 89.69 162 ASP A N 1
ATOM 1331 C CA . ASP A 1 162 ? 19.161 2.458 -25.389 1.00 89.69 162 ASP A CA 1
ATOM 1332 C C . ASP A 1 162 ? 19.112 3.393 -24.170 1.00 89.69 162 ASP A C 1
ATOM 1334 O O . ASP A 1 162 ? 19.511 4.550 -24.292 1.00 89.69 162 ASP A O 1
ATOM 1338 N N . PRO A 1 163 ? 18.605 2.954 -23.006 1.00 88.19 163 PRO A N 1
ATOM 1339 C CA . PRO A 1 163 ? 18.537 3.810 -21.826 1.00 88.19 163 PRO A CA 1
ATOM 1340 C C . PRO A 1 163 ? 19.924 4.146 -21.261 1.00 88.19 163 PRO A C 1
ATOM 1342 O O . PRO A 1 163 ? 20.062 5.164 -20.588 1.00 88.19 163 PRO A O 1
ATOM 1345 N N . SER A 1 164 ? 20.957 3.342 -21.547 1.00 90.44 164 SER A N 1
ATOM 1346 C CA . SER A 1 164 ? 22.293 3.507 -20.957 1.00 90.44 164 SER A CA 1
ATOM 1347 C C . SER A 1 164 ? 23.045 4.741 -21.463 1.00 90.44 164 SER A C 1
ATOM 1349 O O . SER A 1 164 ? 23.977 5.205 -20.808 1.00 90.44 164 SER A O 1
ATOM 1351 N N . VAL A 1 165 ? 22.626 5.307 -22.602 1.00 94.44 165 VAL A N 1
ATOM 1352 C CA . VAL A 1 165 ? 23.199 6.552 -23.143 1.00 94.44 165 VAL A CA 1
ATOM 1353 C C . VAL A 1 165 ? 22.537 7.813 -22.574 1.00 94.44 165 VAL A C 1
ATOM 1355 O O . VAL A 1 165 ? 22.907 8.925 -22.954 1.00 94.44 165 VAL A O 1
ATOM 1358 N N . TYR A 1 166 ? 21.572 7.658 -21.662 1.00 91.94 166 TYR A N 1
ATOM 1359 C CA . TYR A 1 166 ? 20.878 8.747 -20.981 1.00 91.94 166 TYR A CA 1
ATOM 1360 C C . TYR A 1 166 ? 21.088 8.671 -19.466 1.00 91.94 166 TYR A C 1
ATOM 1362 O O . TYR A 1 166 ? 21.379 7.621 -18.901 1.00 91.94 166 TYR A O 1
ATOM 1370 N N . GLN A 1 167 ? 20.895 9.802 -18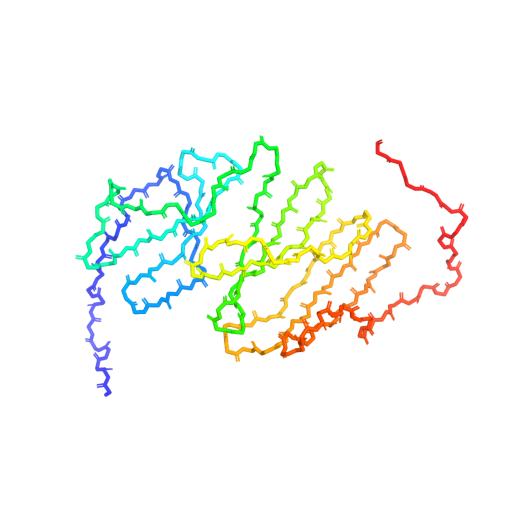.789 1.00 90.56 167 GLN A N 1
ATOM 1371 C CA . GLN A 1 167 ? 20.893 9.878 -17.330 1.00 90.56 167 GLN A CA 1
ATOM 1372 C C . GLN A 1 167 ? 19.752 10.772 -16.846 1.00 90.56 167 GLN A C 1
ATOM 1374 O O . GLN A 1 167 ? 19.356 11.713 -17.534 1.00 90.56 167 GLN A O 1
ATOM 1379 N N . THR A 1 168 ? 19.240 10.492 -15.649 1.00 86.25 168 THR A N 1
ATOM 1380 C CA . THR A 1 168 ? 18.259 11.337 -14.954 1.00 86.25 168 THR A CA 1
ATOM 1381 C C . THR A 1 168 ? 18.889 11.886 -13.679 1.00 86.25 168 THR A C 1
ATOM 1383 O O . THR A 1 168 ? 19.508 11.136 -12.927 1.00 86.25 168 THR A O 1
ATOM 1386 N N . ILE A 1 169 ? 18.725 13.187 -13.441 1.00 85.94 169 ILE A N 1
ATOM 1387 C CA . ILE A 1 169 ? 19.184 13.882 -12.234 1.00 85.94 169 ILE A CA 1
ATOM 1388 C C . ILE A 1 169 ? 18.000 14.584 -11.570 1.00 85.94 169 ILE A C 1
ATOM 1390 O O . ILE A 1 169 ? 17.061 14.987 -12.257 1.00 85.94 169 ILE A O 1
ATOM 1394 N N . GLN A 1 170 ? 18.062 14.709 -10.248 1.00 77.19 170 GLN A N 1
ATOM 1395 C CA . GLN A 1 170 ? 17.118 15.460 -9.429 1.00 77.19 170 GLN A CA 1
ATOM 1396 C C . GLN A 1 170 ? 17.878 16.507 -8.627 1.00 77.19 170 GLN A C 1
ATOM 1398 O O . GLN A 1 170 ? 18.977 16.158 -8.139 1.00 77.19 170 GLN A O 1
#

Nearest PDB structures (foldseek):
  1vz3-assembly1_A  TM=9.926E-01  e=4.838E-25  Sus scrofa
  1uop-assembly1_A  TM=9.917E-01  e=6.624E-25  Sus scrofa
  1o6g-assembly1_A  TM=9.919E-01  e=1.007E-24  Sus scrofa
  4ax4-assembly1_A  TM=9.902E-01  e=1.118E-24  Sus scrofa
  3ddu-assembly1_A  TM=9.902E-01  e=9.070E-25  Homo sapiens

InterPro domains:
  IPR004106 Peptidase S9, N-terminal domain superfamily [SSF50993] (9-151)
  IPR023302 Peptidase S9A, N-terminal domain [PF02897] (9-153)
  IPR051167 Prolyl oligopeptidase and macrocyclase [PTHR42881] (4-170)

pLDDT: mean 94.32, std 8.33, range [41.91, 98.81]

Organism: Callipepla squamata (NCBI:txid9009)

Mean predicted aligned error: 4.66 Å

Solvent-accessible surface area (backbone atoms only — not comparable to full-atom values): 10067 Å² total; per-residue (Å²): 134,84,83,77,90,62,83,83,85,76,82,74,87,75,89,72,85,89,52,57,77,44,84,48,50,65,62,88,55,38,34,34,28,43,29,39,66,97,24,94,30,21,28,33,34,35,40,36,71,89,57,65,54,76,93,66,48,40,76,47,34,74,56,47,97,81,38,31,54,74,50,65,39,32,22,56,73,49,31,31,41,38,34,30,38,50,95,88,24,46,46,44,33,35,25,36,57,92,69,40,46,83,74,45,71,58,92,68,70,82,27,42,74,82,44,77,51,48,44,40,89,32,54,42,39,36,39,29,36,36,35,97,73,40,87,33,37,30,34,33,30,55,64,81,48,91,75,75,61,77,40,84,71,43,76,62,82,62,90,95,63,67,55,87,85,58,86,86,85,133